Protein AF-A0A484XGP7-F1 (afdb_monomer_lite)

Secondary structure (DSSP, 8-state):
---S-S----HHHHHHHHHHTT-SEEEEEEEETTEEEEEEEPPP---

Sequence (47 aa):
MLENVMLTDSVETHKARLRQSGFEHSELWFQCFNFGSLVALKAEEVA

pLDDT: mean 93.19, std 8.65, range [58.38, 98.44]

Foldseek 3Di:
DDPPPPDDDDPVVVVVVLVVVQFPDKDWPDDDPPDTDMDTDHDDPPD

Radius of gyration: 13.68 Å; chains: 1; bounding box: 38×32×24 Å

Organism: NCBI:txid69218

InterPro domains:
  IPR029063 S-adenosyl-L-methionine-dependent methyltransferase superfamily [G3DSA:3.40.50.150] (1-47)

Structure (mmCIF, N/CA/C/O backbone):
data_AF-A0A484XGP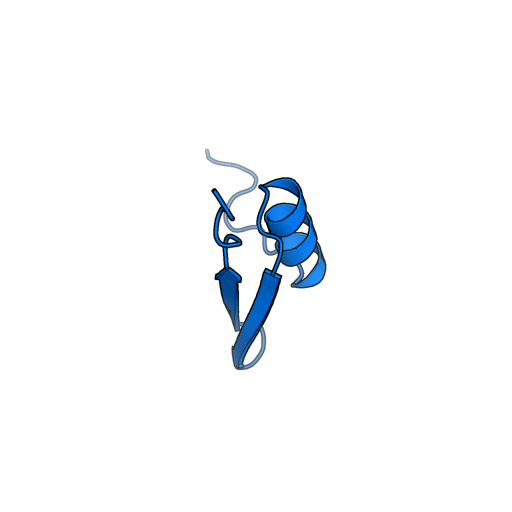7-F1
#
_entry.id   AF-A0A484XGP7-F1
#
loop_
_atom_site.group_PDB
_atom_site.id
_atom_site.type_symbol
_atom_site.label_atom_id
_atom_site.label_alt_id
_atom_site.label_comp_id
_atom_site.label_asym_id
_atom_site.label_entity_id
_atom_site.label_seq_id
_atom_site.pdbx_PDB_ins_code
_atom_site.Cartn_x
_atom_site.Cartn_y
_atom_site.Cartn_z
_atom_site.occupancy
_atom_site.B_iso_or_equiv
_atom_site.auth_seq_id
_atom_site.auth_comp_id
_atom_site.auth_asym_id
_atom_site.auth_atom_id
_atom_site.pdbx_PDB_model_num
ATOM 1 N N . MET A 1 1 ? 9.987 26.302 6.702 1.00 74.81 1 MET A N 1
ATOM 2 C CA . MET A 1 1 ? 10.026 25.376 5.547 1.00 74.81 1 MET A CA 1
ATOM 3 C C . MET A 1 1 ? 9.319 24.095 5.965 1.00 74.81 1 MET A C 1
ATOM 5 O O . MET A 1 1 ? 9.366 23.792 7.149 1.00 74.81 1 MET A O 1
ATOM 9 N N . LEU A 1 2 ? 8.611 23.404 5.064 1.00 81.38 2 LEU A N 1
ATOM 10 C CA . LEU A 1 2 ? 7.979 22.120 5.392 1.00 81.38 2 LEU A CA 1
ATOM 11 C C . LEU A 1 2 ? 9.029 21.011 5.303 1.00 81.38 2 LEU A C 1
ATOM 13 O O . LEU A 1 2 ? 9.594 20.777 4.238 1.00 81.38 2 LEU A O 1
ATOM 17 N N . GLU A 1 3 ? 9.291 20.365 6.430 1.00 86.88 3 GLU A N 1
ATOM 18 C CA . GLU A 1 3 ? 10.158 19.193 6.531 1.00 86.88 3 GLU A CA 1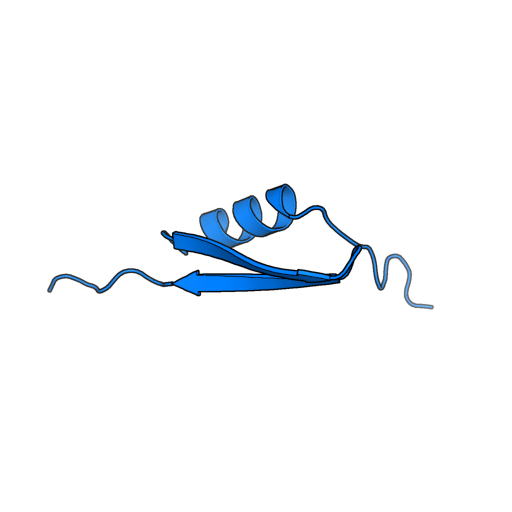
ATOM 19 C C . GLU A 1 3 ? 9.305 17.915 6.455 1.00 86.88 3 GLU A C 1
ATOM 21 O O . GLU A 1 3 ? 8.111 17.949 6.752 1.00 86.88 3 GLU A O 1
ATOM 26 N N . ASN A 1 4 ? 9.910 16.785 6.074 1.00 85.88 4 ASN A N 1
ATOM 27 C CA . ASN A 1 4 ? 9.268 15.457 6.071 1.00 85.88 4 ASN A CA 1
ATOM 28 C C . ASN A 1 4 ? 8.044 15.316 5.139 1.00 85.88 4 ASN A C 1
ATOM 30 O O . ASN A 1 4 ? 7.087 14.608 5.448 1.00 85.88 4 ASN A O 1
ATOM 34 N N . VAL A 1 5 ? 8.077 15.980 3.980 1.00 87.31 5 VAL A N 1
ATOM 35 C CA . VAL A 1 5 ? 7.027 15.902 2.950 1.00 87.31 5 VAL A CA 1
ATOM 36 C C . VAL A 1 5 ? 7.382 14.900 1.848 1.00 87.31 5 VAL A C 1
ATOM 38 O O . VAL A 1 5 ? 8.554 14.653 1.584 1.00 87.31 5 VAL A O 1
ATOM 41 N N . MET A 1 6 ? 6.362 14.347 1.180 1.00 85.06 6 MET A N 1
ATOM 42 C CA . MET A 1 6 ? 6.497 13.371 0.078 1.00 85.06 6 MET A CA 1
ATOM 43 C C . MET A 1 6 ? 7.268 12.091 0.443 1.00 85.06 6 MET A C 1
ATOM 45 O O . MET A 1 6 ? 7.841 11.436 -0.428 1.00 85.06 6 MET A O 1
ATOM 49 N N . LEU A 1 7 ? 7.282 11.724 1.726 1.00 89.75 7 LEU A N 1
ATOM 50 C CA . LEU A 1 7 ? 7.814 10.437 2.152 1.00 89.75 7 LEU A CA 1
ATOM 51 C C . LEU A 1 7 ? 6.947 9.321 1.569 1.00 89.75 7 LEU A C 1
ATOM 53 O O . LEU A 1 7 ? 5.719 9.398 1.579 1.00 89.75 7 LEU A O 1
ATOM 57 N N . THR A 1 8 ? 7.613 8.309 1.029 1.00 94.12 8 THR A N 1
ATOM 58 C CA . THR A 1 8 ? 6.954 7.123 0.489 1.00 94.12 8 THR A CA 1
ATOM 59 C C . THR A 1 8 ? 6.911 6.046 1.557 1.00 94.12 8 THR A C 1
ATOM 61 O O . THR A 1 8 ? 7.820 5.934 2.380 1.00 94.12 8 THR A O 1
ATOM 64 N N . ASP A 1 9 ? 5.854 5.248 1.533 1.00 95.94 9 ASP A N 1
ATOM 65 C CA . ASP A 1 9 ? 5.704 4.086 2.393 1.00 95.94 9 ASP A CA 1
ATOM 66 C C . ASP A 1 9 ? 5.579 2.827 1.535 1.00 95.94 9 ASP A C 1
ATOM 68 O O . ASP A 1 9 ? 5.193 2.878 0.364 1.00 95.94 9 ASP A O 1
ATOM 72 N N . SER A 1 10 ? 5.904 1.677 2.121 1.00 97.62 10 SER A N 1
ATOM 73 C CA . SER A 1 10 ? 5.670 0.395 1.464 1.00 97.62 10 SER A CA 1
ATOM 74 C C . SER A 1 10 ? 4.173 0.063 1.410 1.00 97.62 10 SER A C 1
ATOM 76 O O . SER A 1 10 ? 3.352 0.607 2.159 1.00 97.62 10 SER A O 1
ATOM 78 N N . VAL A 1 11 ? 3.810 -0.883 0.543 1.00 97.94 11 VAL A N 1
ATOM 79 C CA . VAL A 1 11 ? 2.430 -1.375 0.423 1.00 97.94 11 VAL A CA 1
ATOM 80 C C . VAL A 1 11 ? 1.944 -1.968 1.750 1.00 97.94 11 VAL A C 1
ATOM 82 O O . VAL A 1 11 ? 0.800 -1.743 2.140 1.00 97.94 11 VAL A O 1
ATOM 85 N N . GLU A 1 12 ? 2.807 -2.668 2.487 1.00 98.19 12 GLU A N 1
ATOM 86 C CA . GLU A 1 12 ? 2.501 -3.266 3.791 1.00 98.19 12 GLU A CA 1
ATOM 87 C C . GLU A 1 12 ? 2.157 -2.197 4.828 1.00 98.19 12 GLU A C 1
ATOM 89 O O . GLU A 1 12 ? 1.168 -2.333 5.549 1.00 98.19 12 GLU A O 1
ATOM 94 N N . THR A 1 13 ? 2.925 -1.105 4.864 1.00 98.31 13 THR A N 1
ATOM 95 C CA . THR A 1 13 ? 2.648 0.035 5.744 1.00 98.31 13 THR A CA 1
ATOM 96 C C . THR A 1 13 ? 1.295 0.665 5.413 1.00 98.31 13 THR A C 1
ATOM 98 O O . THR A 1 13 ? 0.506 0.945 6.318 1.00 98.31 13 THR A O 1
ATOM 101 N N . HIS A 1 14 ? 0.972 0.834 4.127 1.00 98.06 14 HIS A N 1
ATOM 102 C CA . HIS A 1 14 ? -0.345 1.322 3.717 1.00 98.06 14 HIS A CA 1
ATOM 103 C C . HIS A 1 14 ? -1.479 0.358 4.105 1.00 98.06 14 HIS A C 1
ATOM 105 O O . HIS A 1 14 ? -2.474 0.806 4.678 1.00 98.06 14 HIS A O 1
ATOM 111 N N . LYS A 1 15 ? -1.326 -0.957 3.886 1.00 98.12 15 LYS A N 1
ATOM 112 C CA . LYS A 1 15 ? -2.311 -1.975 4.303 1.00 98.12 15 LYS A CA 1
ATOM 113 C C . LYS A 1 15 ? -2.526 -1.983 5.820 1.00 98.12 15 LYS A C 1
ATOM 115 O O . LYS A 1 15 ? -3.667 -2.046 6.278 1.00 98.12 15 LYS A O 1
ATOM 120 N N . ALA A 1 16 ? -1.458 -1.861 6.610 1.00 98.31 16 ALA A N 1
ATOM 121 C CA . ALA A 1 16 ? -1.548 -1.784 8.067 1.00 98.31 16 ALA A CA 1
ATOM 122 C C . ALA A 1 16 ? -2.349 -0.554 8.528 1.00 98.31 16 ALA A C 1
ATOM 124 O O . ALA A 1 16 ? -3.221 -0.677 9.389 1.00 98.31 16 ALA A O 1
ATOM 125 N N . ARG A 1 17 ? -2.120 0.614 7.912 1.00 98.19 17 ARG A N 1
ATOM 126 C CA . ARG A 1 17 ? -2.878 1.843 8.208 1.00 98.19 17 ARG A CA 1
ATOM 127 C C . ARG A 1 17 ? -4.348 1.736 7.811 1.00 98.19 17 ARG A C 1
ATOM 129 O O . ARG A 1 17 ? -5.210 2.172 8.572 1.00 98.19 17 ARG A O 1
ATOM 136 N N . LEU A 1 18 ? -4.647 1.138 6.657 1.00 98.19 18 LEU A N 1
ATOM 137 C CA . LEU A 1 18 ? -6.027 0.904 6.216 1.00 98.19 18 LEU A CA 1
ATOM 138 C C . LEU A 1 18 ? -6.765 -0.013 7.198 1.00 98.19 18 LEU A C 1
ATOM 140 O O . LEU A 1 18 ? -7.861 0.325 7.642 1.00 98.19 18 LEU A O 1
ATOM 144 N N . ARG 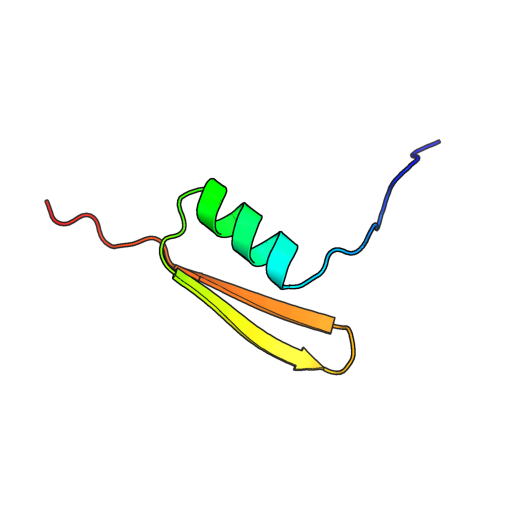A 1 19 ? -6.119 -1.102 7.633 1.00 97.50 19 ARG A N 1
ATOM 145 C CA . ARG A 1 19 ? -6.656 -1.995 8.667 1.00 97.50 19 ARG A CA 1
ATOM 146 C C . ARG A 1 19 ? -6.889 -1.271 9.993 1.00 97.50 19 ARG A C 1
ATOM 148 O O . ARG A 1 19 ? -7.951 -1.415 10.587 1.00 97.50 19 ARG A O 1
ATOM 155 N N . GLN A 1 20 ? -5.922 -0.473 10.450 1.00 98.12 20 GLN A N 1
ATOM 156 C CA . GLN A 1 20 ? -6.055 0.326 11.675 1.00 98.12 20 GLN A CA 1
ATOM 157 C C . GLN A 1 20 ? -7.204 1.344 11.583 1.00 98.12 20 GLN A C 1
ATOM 159 O O . GLN A 1 20 ? -7.818 1.668 12.594 1.00 98.12 20 GLN A O 1
ATOM 164 N N . SER A 1 21 ? -7.511 1.816 10.374 1.00 97.44 21 SER A N 1
ATOM 165 C CA . SER A 1 21 ? -8.598 2.764 10.105 1.00 97.44 21 SER A CA 1
ATOM 166 C C . SER A 1 21 ? -9.976 2.101 9.964 1.00 97.44 21 SER A C 1
ATOM 168 O O . SER A 1 21 ? -10.954 2.796 9.704 1.00 97.44 21 SER A O 1
ATOM 170 N N . GLY A 1 22 ? -10.072 0.776 10.129 1.00 96.50 22 GLY A N 1
ATOM 171 C CA . GLY A 1 22 ? -11.337 0.034 10.091 1.00 96.50 22 GLY A CA 1
ATOM 172 C C . GLY A 1 22 ? -11.732 -0.520 8.719 1.00 96.50 22 GLY A C 1
ATOM 173 O O . GLY A 1 22 ? -12.854 -0.992 8.564 1.00 96.50 22 GLY A O 1
ATOM 174 N N . PHE A 1 23 ? -10.840 -0.498 7.722 1.00 97.50 23 PHE A N 1
ATOM 175 C CA . PHE A 1 23 ? -11.073 -1.228 6.475 1.00 97.50 23 PHE A CA 1
ATOM 176 C C . PHE A 1 23 ? -10.734 -2.707 6.665 1.00 97.50 23 PHE A C 1
ATOM 178 O O . PHE A 1 23 ? -9.575 -3.072 6.875 1.00 97.50 23 PHE A O 1
ATOM 185 N N . GLU A 1 24 ? -11.748 -3.563 6.574 1.00 95.62 24 GLU A N 1
ATOM 186 C CA . GLU A 1 24 ? -11.598 -5.015 6.726 1.00 95.62 24 GLU A CA 1
ATOM 187 C C . GLU A 1 24 ? -10.881 -5.645 5.532 1.00 95.62 24 GLU A C 1
ATOM 189 O O . GLU A 1 24 ? -10.086 -6.575 5.688 1.00 95.62 24 GLU A O 1
ATOM 194 N N . HIS A 1 25 ? -11.100 -5.080 4.344 1.00 96.88 25 HIS A N 1
ATOM 195 C CA . HIS A 1 25 ? -10.470 -5.517 3.110 1.00 96.88 25 HIS A CA 1
ATOM 196 C C . HIS A 1 25 ? -9.672 -4.370 2.499 1.00 96.88 25 HIS A C 1
ATOM 198 O O . HIS A 1 25 ? -10.193 -3.275 2.289 1.00 96.88 25 HIS A O 1
ATOM 204 N N . SER A 1 26 ? -8.404 -4.622 2.184 1.00 97.94 26 SER A N 1
ATOM 205 C CA . SER A 1 26 ? -7.596 -3.721 1.365 1.00 97.94 26 SER A CA 1
ATOM 206 C C . SER A 1 26 ? -6.598 -4.505 0.529 1.00 97.94 26 SER A C 1
ATOM 208 O O . SER A 1 26 ? -5.966 -5.435 1.028 1.00 97.94 26 SER A O 1
ATOM 210 N N . GLU A 1 27 ? -6.457 -4.135 -0.740 1.00 98.06 27 GLU A N 1
ATOM 211 C CA . GLU A 1 27 ? -5.585 -4.839 -1.673 1.00 98.06 27 GLU A CA 1
ATOM 212 C C . GLU A 1 27 ? -4.949 -3.886 -2.687 1.00 98.06 27 GLU A C 1
ATOM 214 O O . GLU A 1 27 ? -5.460 -2.796 -2.949 1.00 98.06 27 GLU A O 1
ATOM 219 N N . LEU A 1 28 ? -3.810 -4.290 -3.245 1.00 97.94 28 LEU A N 1
ATOM 220 C CA . LEU A 1 28 ? -3.170 -3.573 -4.339 1.00 97.94 28 LEU A CA 1
ATOM 221 C C . LEU A 1 28 ? -3.933 -3.870 -5.637 1.00 97.94 28 LEU A C 1
ATOM 223 O O . LEU A 1 28 ? -3.857 -4.975 -6.165 1.00 97.94 28 LEU A O 1
ATOM 227 N N . TRP A 1 29 ? -4.673 -2.887 -6.152 1.00 98.06 29 TRP A N 1
ATOM 228 C CA . TRP A 1 29 ? -5.416 -3.033 -7.407 1.00 98.06 29 TRP A CA 1
ATOM 229 C C . TRP A 1 29 ? -4.459 -2.962 -8.600 1.00 98.06 29 TRP A C 1
ATOM 231 O O . TRP A 1 29 ? -4.482 -3.814 -9.485 1.00 98.06 29 TRP A O 1
ATOM 241 N N . PHE A 1 30 ? -3.593 -1.952 -8.629 1.00 98.06 30 PHE A N 1
ATOM 242 C CA . PHE A 1 30 ? -2.729 -1.690 -9.775 1.00 98.06 30 PHE A CA 1
ATOM 243 C C . PHE A 1 30 ? -1.319 -1.322 -9.332 1.00 98.06 30 PHE A C 1
ATOM 245 O O . PHE A 1 30 ? -1.148 -0.614 -8.340 1.00 98.06 30 PHE A O 1
ATOM 252 N N . GLN A 1 31 ? -0.317 -1.749 -10.103 1.00 97.56 31 GLN A N 1
ATOM 253 C CA . GLN A 1 31 ? 1.070 -1.340 -9.922 1.00 97.56 31 GLN A CA 1
ATOM 254 C C . GLN A 1 31 ? 1.787 -1.197 -11.269 1.00 97.56 31 GLN A C 1
ATOM 256 O O . GLN A 1 31 ? 1.682 -2.056 -12.141 1.00 97.56 31 GLN A O 1
ATOM 261 N N . CYS A 1 32 ? 2.557 -0.119 -11.404 1.00 97.81 32 CYS A N 1
ATOM 262 C CA . CYS A 1 32 ? 3.493 0.131 -12.492 1.00 97.81 32 CYS A CA 1
ATOM 263 C C . CYS A 1 32 ? 4.804 0.660 -11.890 1.00 97.81 32 CYS A C 1
ATOM 265 O O . CYS A 1 32 ? 4.847 1.765 -11.347 1.00 97.81 32 CYS A O 1
ATOM 267 N N . PHE A 1 33 ? 5.870 -0.143 -11.948 1.00 96.44 33 PHE A N 1
ATOM 268 C CA . PHE A 1 33 ? 7.130 0.112 -11.237 1.00 96.44 33 PHE A CA 1
ATOM 269 C C . PHE A 1 33 ? 6.901 0.375 -9.734 1.00 96.44 33 PHE A C 1
ATOM 271 O O . PHE A 1 33 ? 6.353 -0.481 -9.040 1.00 96.44 33 PHE A O 1
ATOM 278 N N . ASN A 1 34 ? 7.321 1.532 -9.221 1.00 95.12 34 ASN A N 1
ATOM 279 C CA . ASN A 1 34 ? 7.155 1.951 -7.827 1.00 95.12 34 ASN A CA 1
ATOM 280 C C . ASN A 1 34 ? 5.881 2.782 -7.583 1.00 95.12 34 ASN A C 1
ATOM 282 O O . ASN A 1 34 ? 5.702 3.305 -6.486 1.00 95.12 34 ASN A O 1
ATOM 286 N N . PHE A 1 35 ? 5.010 2.915 -8.585 1.00 96.19 35 PHE A N 1
ATOM 287 C CA . PHE A 1 35 ? 3.703 3.550 -8.444 1.00 96.19 35 PHE A CA 1
ATO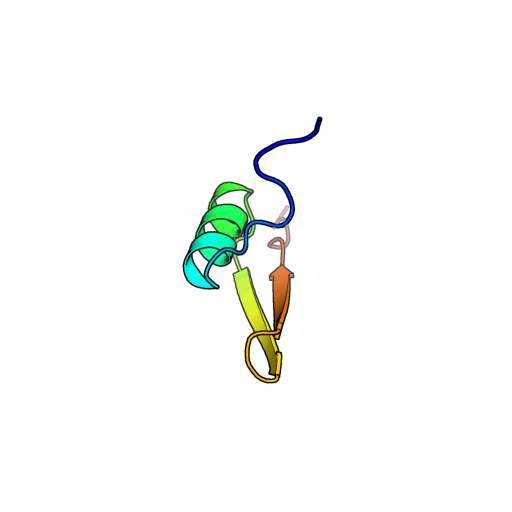M 288 C C . PHE A 1 35 ? 2.621 2.483 -8.340 1.00 96.19 35 PHE A C 1
ATOM 290 O O . PHE A 1 35 ? 2.626 1.508 -9.091 1.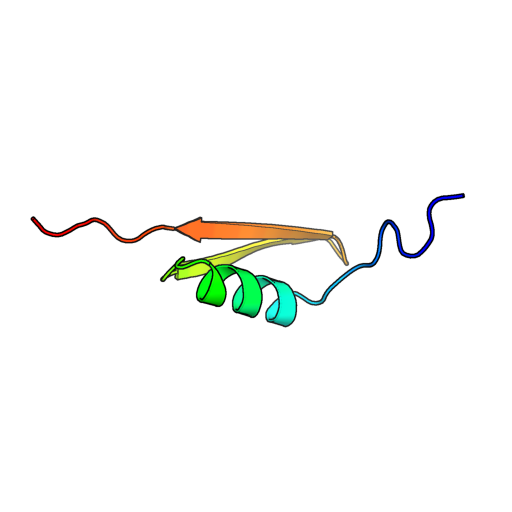00 96.19 35 PHE A O 1
ATOM 297 N N . GLY A 1 36 ? 1.665 2.680 -7.438 1.00 96.88 36 GLY A N 1
ATOM 298 C CA . GLY A 1 36 ? 0.556 1.755 -7.263 1.00 96.88 36 GLY A CA 1
ATOM 299 C C . GLY A 1 36 ? -0.706 2.426 -6.744 1.00 96.88 36 GLY A C 1
ATOM 300 O O . GLY A 1 36 ? -0.691 3.578 -6.315 1.00 96.88 36 GLY A O 1
ATOM 301 N N . SER A 1 37 ? -1.806 1.686 -6.806 1.00 98.12 37 SER A N 1
ATOM 302 C CA . SER A 1 37 ? -3.116 2.088 -6.305 1.00 98.12 37 SER A CA 1
ATOM 303 C C . SER A 1 37 ? -3.685 0.967 -5.445 1.00 98.12 37 SER A C 1
ATOM 305 O O . SER A 1 37 ? -3.771 -0.179 -5.894 1.00 98.12 37 SER A O 1
ATOM 307 N N . LEU A 1 38 ? -4.051 1.293 -4.204 1.00 98.44 38 LEU A N 1
ATOM 308 C CA . LEU A 1 38 ? -4.745 0.378 -3.305 1.00 98.44 38 LEU A CA 1
ATOM 309 C C . LEU A 1 38 ? -6.249 0.650 -3.347 1.00 98.44 38 LEU A C 1
ATOM 311 O O . LEU A 1 38 ? -6.679 1.803 -3.375 1.00 98.44 38 LEU A O 1
ATOM 315 N N . VAL A 1 39 ? -7.036 -0.418 -3.284 1.00 98.06 39 VAL A N 1
ATOM 316 C CA . VAL A 1 39 ? -8.479 -0.370 -3.043 1.00 98.06 39 VAL A CA 1
ATOM 317 C C . VAL A 1 39 ? -8.756 -0.863 -1.630 1.00 98.06 39 VAL A C 1
ATOM 319 O O . VAL A 1 39 ? -8.182 -1.863 -1.204 1.00 98.06 39 VAL A O 1
ATOM 322 N N . ALA A 1 40 ? -9.617 -0.161 -0.895 1.00 98.19 40 ALA A N 1
ATOM 323 C CA . ALA A 1 40 ? -10.049 -0.547 0.442 1.00 98.19 40 ALA A CA 1
ATOM 324 C C . ALA A 1 40 ? -11.577 -0.549 0.507 1.00 98.19 40 ALA A C 1
ATOM 326 O O . ALA A 1 40 ? -12.217 0.406 0.069 1.00 98.19 40 ALA A O 1
ATOM 327 N N . LEU A 1 41 ? -12.153 -1.627 1.032 1.00 96.88 41 LEU A N 1
ATOM 328 C CA . LEU A 1 41 ? -13.595 -1.827 1.121 1.00 96.88 41 LEU A CA 1
ATOM 329 C C . LEU A 1 41 ? -13.993 -1.850 2.598 1.00 96.88 41 LEU A C 1
ATOM 331 O O . LEU A 1 41 ? -13.432 -2.615 3.389 1.00 96.88 41 LEU A O 1
ATOM 335 N N . LYS A 1 42 ? -14.945 -0.989 2.971 1.00 95.69 42 LYS A N 1
ATOM 336 C CA . LYS A 1 42 ? -15.626 -1.080 4.267 1.00 95.69 42 LYS A CA 1
ATOM 337 C C . LYS A 1 42 ? -16.591 -2.263 4.182 1.00 95.69 42 LYS A C 1
ATOM 339 O O . LYS A 1 42 ? -17.268 -2.402 3.164 1.00 95.69 42 LYS A O 1
ATOM 344 N N . ALA A 1 43 ? -16.644 -3.098 5.213 1.00 91.81 43 ALA A N 1
ATOM 345 C CA . ALA A 1 43 ? -17.647 -4.149 5.252 1.00 91.81 43 ALA A CA 1
ATOM 346 C C . ALA A 1 43 ? -19.058 -3.569 5.341 1.00 91.81 43 ALA A C 1
ATOM 348 O O . ALA A 1 43 ? -19.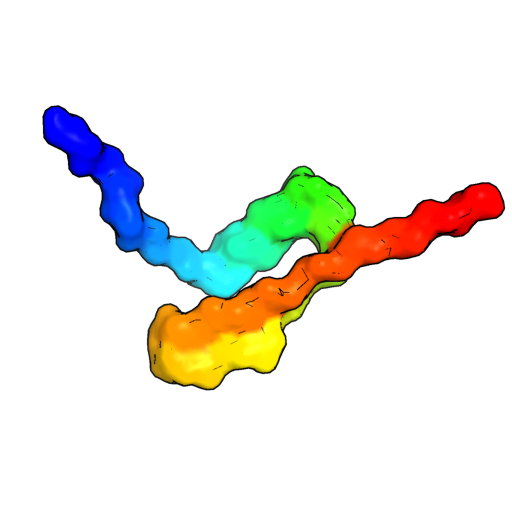274 -2.479 5.883 1.00 91.81 43 ALA A O 1
ATOM 349 N N . GLU A 1 44 ? -20.008 -4.305 4.772 1.00 85.88 44 GLU A N 1
ATOM 350 C CA . GLU A 1 44 ? -21.423 -4.001 4.919 1.00 85.88 44 GLU A CA 1
ATOM 351 C C . GLU A 1 44 ? -21.830 -4.231 6.379 1.00 85.88 44 GLU A C 1
ATOM 353 O O . GLU A 1 44 ? -21.515 -5.262 6.975 1.00 85.88 44 GLU A O 1
ATOM 358 N N . GLU A 1 45 ? -22.521 -3.258 6.972 1.00 77.56 45 GLU A N 1
ATOM 359 C CA . GLU A 1 45 ? -23.155 -3.446 8.274 1.00 77.56 45 GLU A CA 1
ATOM 360 C C . GLU A 1 45 ? -24.333 -4.408 8.082 1.00 77.56 45 GLU A C 1
ATOM 362 O O . GLU A 1 45 ? -25.339 -4.061 7.463 1.00 77.56 45 GLU A O 1
ATOM 367 N N . VAL A 1 46 ? -24.201 -5.636 8.590 1.00 67.31 46 VAL A N 1
ATOM 368 C CA . VAL A 1 46 ? -25.353 -6.527 8.755 1.00 67.31 46 VAL A CA 1
ATOM 369 C C . VAL A 1 46 ? -26.169 -5.964 9.918 1.00 67.31 46 VAL A C 1
ATOM 371 O O . VAL A 1 46 ? -25.736 -6.049 11.067 1.00 67.31 46 VAL A O 1
ATOM 374 N N . ALA A 1 47 ? -27.289 -5.317 9.590 1.00 58.38 47 ALA A N 1
ATOM 375 C CA . ALA A 1 47 ? -28.253 -4.783 10.553 1.00 58.38 47 ALA A CA 1
ATOM 376 C C . ALA A 1 47 ? -28.959 -5.891 11.349 1.00 58.38 47 ALA A C 1
ATOM 378 O O . ALA A 1 47 ? -29.240 -6.961 10.757 1.00 58.38 47 ALA A O 1
#